Protein AF-A0A183CQN0-F1 (afdb_monomer)

Solvent-accessible surface area (backbone atoms only — not comparable to full-atom values): 6558 Å² total; per-residue (Å²): 120,73,79,61,63,79,46,64,86,41,67,69,50,58,53,54,53,52,45,55,54,50,50,54,53,37,48,47,49,60,47,55,52,46,48,51,37,59,75,70,64,64,45,70,90,77,45,48,70,60,56,52,54,52,52,44,51,45,53,26,44,48,56,27,42,58,47,52,52,52,51,52,53,48,51,52,55,37,43,72,75,36,60,67,57,34,45,72,71,46,58,72,74,53,45,59,56,62,54,44,52,37,52,48,53,22,50,51,52,44,50,59,58,52,64,74,74,110

pLDDT: mean 74.19, std 11.5, range [45.62, 90.12]

Foldseek 3Di:
DVVLVVCVQDLLSVLVVVLVVLVVVLCCLVPVVVVVCVVVVPDCVNCVPVVLLSVLSNVLSVQLNVQSVVVSVVLVVQCVVDVVVNCVCRPDPVSVVSSVVSNVVSVVSSVVSVVVVD

Radius of gyration: 17.97 Å; Cα contacts (8 Å, |Δi|>4): 65; chains: 1; bounding box: 43×32×46 Å

Mean predicted aligned error: 9.38 Å

Nearest PDB structures (foldseek):
  7xk8-assembly1_R  TM=8.307E-01  e=6.151E-01  Homo sapiens
  7w55-assembly1_R  TM=7.853E-01  e=5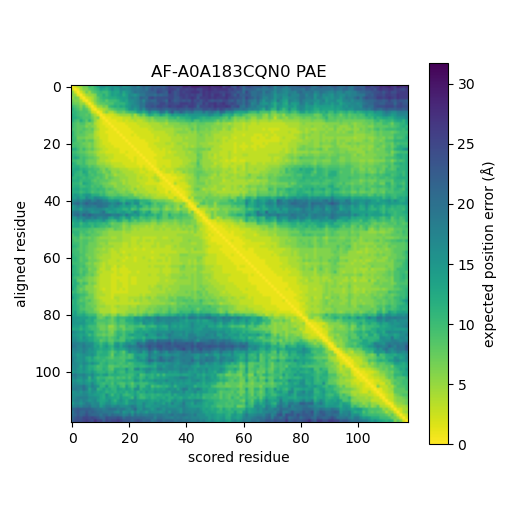.834E-01  Homo sapiens
  8uwl-assembly1_A  TM=7.949E-01  e=3.530E+00  Homo sapiens

Secondary structure (DSSP, 8-state):
-TGGGGGTTSHHHHHHHHHHHHHHHHHIIIIIIHHHHHHHT--TTT-HHHHHHHHHHHHHHHHHHHHHHHHHHHHHHHHHH-HHHHHHHHSSTHHHHHHHHHHHHHHHHHHHHHHT--

InterPro domains:
  IPR019425 7TM GPCR, serpentine receptor class t (Srt) [PF10321] (3-118)
  IPR019425 7TM GPCR, serpentine receptor class t (Srt) [PTHR23021] (1-113)

Structure (mmCIF, N/CA/C/O backbone):
data_AF-A0A183CQN0-F1
#
_entry.id   AF-A0A183CQN0-F1
#
loop_
_atom_site.group_PDB
_atom_site.id
_atom_site.type_symbol
_atom_site.label_atom_id
_atom_site.label_alt_id
_atom_site.label_comp_id
_atom_site.label_asym_id
_atom_site.label_entity_id
_atom_site.label_seq_id
_atom_site.pdbx_PDB_ins_code
_atom_site.Cartn_x
_atom_site.Cartn_y
_atom_site.Cartn_z
_atom_site.occupancy
_atom_site.B_iso_or_equiv
_atom_site.auth_seq_id
_atom_site.auth_comp_id
_atom_site.auth_asym_id
_atom_site.auth_atom_id
_atom_site.pdbx_PDB_model_num
ATOM 1 N N . MET A 1 1 ? -11.834 -17.025 1.664 1.00 49.53 1 MET A N 1
AT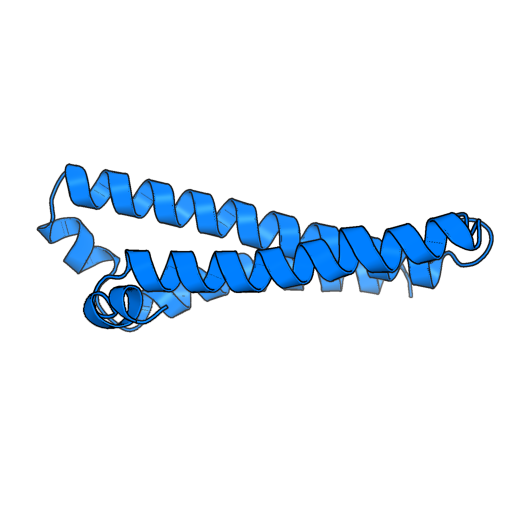OM 2 C CA . MET A 1 1 ? -12.355 -15.647 1.467 1.00 49.53 1 MET A CA 1
ATOM 3 C C . MET A 1 1 ? -13.783 -15.416 1.996 1.00 49.53 1 MET A C 1
ATOM 5 O O . MET A 1 1 ? -14.105 -14.274 2.284 1.00 49.53 1 MET A O 1
ATOM 9 N N . VAL A 1 2 ? -14.644 -16.437 2.177 1.00 53.38 2 VAL A N 1
ATOM 10 C CA . VAL A 1 2 ? -16.038 -16.246 2.665 1.00 53.38 2 VAL A CA 1
ATOM 11 C C . VAL A 1 2 ? -16.136 -15.956 4.177 1.00 53.38 2 VAL A C 1
ATOM 13 O O . VAL A 1 2 ? -16.931 -15.110 4.571 1.00 53.38 2 VAL A O 1
ATOM 16 N N . ALA A 1 3 ? -15.282 -16.555 5.020 1.00 53.38 3 ALA A N 1
ATOM 17 C CA .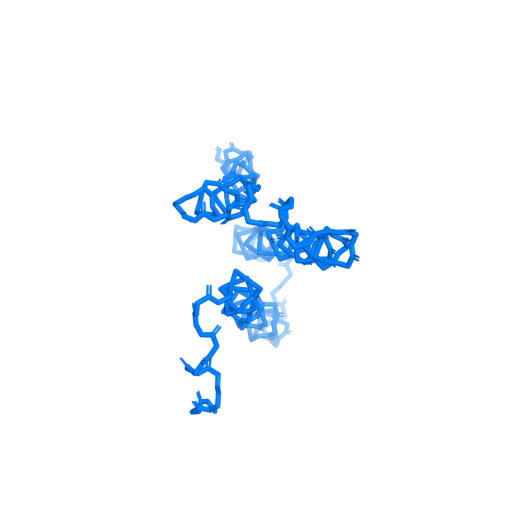 ALA A 1 3 ? -15.265 -16.300 6.475 1.00 53.38 3 ALA A CA 1
ATOM 18 C C . ALA A 1 3 ? -14.908 -14.845 6.836 1.00 53.38 3 ALA A C 1
ATOM 20 O O . ALA A 1 3 ? -15.405 -14.275 7.800 1.00 53.38 3 ALA A O 1
ATOM 21 N N . MET A 1 4 ? -14.097 -14.221 5.989 1.00 53.72 4 MET A N 1
ATOM 22 C CA . MET A 1 4 ? -13.620 -12.857 6.145 1.00 53.72 4 MET A CA 1
ATOM 23 C C . MET A 1 4 ? -14.725 -11.797 5.991 1.00 53.72 4 MET A C 1
ATOM 25 O O . MET A 1 4 ? -14.693 -10.754 6.638 1.00 53.72 4 MET A O 1
ATOM 29 N N . ARG A 1 5 ? -15.765 -12.091 5.198 1.00 51.56 5 ARG A N 1
ATOM 30 C CA . ARG A 1 5 ? -16.880 -11.165 4.948 1.00 51.56 5 ARG A CA 1
ATOM 31 C C . ARG A 1 5 ? -17.773 -10.964 6.181 1.00 51.56 5 ARG A C 1
ATOM 33 O O . ARG A 1 5 ? -18.430 -9.935 6.286 1.00 51.56 5 ARG A O 1
ATOM 40 N N . LYS A 1 6 ? -17.783 -11.923 7.116 1.00 49.91 6 LYS A N 1
ATOM 41 C CA . LYS A 1 6 ? -18.643 -11.903 8.311 1.00 49.91 6 LYS A CA 1
ATOM 42 C C . LYS A 1 6 ? -18.111 -11.013 9.446 1.00 49.91 6 LYS A C 1
ATOM 44 O O . LYS A 1 6 ? -18.859 -10.716 10.366 1.00 49.91 6 LYS A O 1
ATOM 49 N N . HIS A 1 7 ? -16.864 -10.543 9.346 1.00 52.38 7 HIS A N 1
ATOM 50 C CA . HIS A 1 7 ? -16.223 -9.626 10.301 1.00 52.38 7 HIS A CA 1
ATOM 51 C C . HIS A 1 7 ? -15.840 -8.273 9.671 1.00 52.38 7 HIS A C 1
ATOM 53 O O . HIS A 1 7 ? -14.989 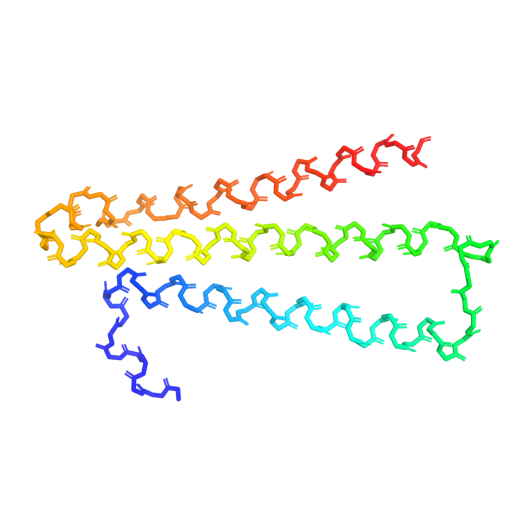-7.561 10.197 1.00 52.38 7 HIS A O 1
ATOM 59 N N . MET A 1 8 ? -16.468 -7.908 8.545 1.00 52.91 8 MET A N 1
ATOM 60 C CA . MET A 1 8 ? -16.217 -6.653 7.813 1.00 52.91 8 MET A CA 1
ATOM 61 C C . MET A 1 8 ? -16.582 -5.380 8.596 1.00 52.91 8 MET A C 1
ATOM 63 O O . MET A 1 8 ? -16.158 -4.288 8.207 1.00 52.91 8 MET A O 1
ATOM 67 N N . ASP A 1 9 ? -17.328 -5.511 9.695 1.00 54.22 9 ASP A N 1
ATOM 68 C CA . ASP A 1 9 ? -17.596 -4.407 10.619 1.00 54.22 9 ASP A CA 1
ATOM 69 C C . ASP A 1 9 ? -16.360 -4.028 11.450 1.00 54.22 9 ASP A C 1
ATOM 71 O O . ASP A 1 9 ? -16.195 -2.863 11.811 1.00 54.22 9 ASP A O 1
ATOM 75 N N . ASN A 1 10 ? -15.418 -4.955 11.657 1.00 63.66 10 ASN A N 1
ATOM 76 C CA . ASN A 1 10 ? -14.237 -4.701 12.474 1.00 63.66 10 ASN A CA 1
ATOM 77 C C . ASN A 1 10 ? -13.170 -3.922 11.690 1.00 63.66 10 ASN A C 1
ATOM 79 O O . ASN A 1 10 ? -12.667 -4.368 10.655 1.00 63.66 10 ASN A O 1
ATOM 83 N N . THR A 1 11 ? -12.744 -2.788 12.247 1.00 67.81 11 THR A N 1
ATOM 84 C CA . THR A 1 11 ? -11.620 -1.950 11.789 1.00 67.81 11 THR A CA 1
ATOM 85 C C . THR A 1 11 ? -10.382 -2.748 11.380 1.00 67.81 11 THR A C 1
ATOM 87 O O . THR A 1 11 ? -9.780 -2.488 10.340 1.00 67.81 11 THR A O 1
ATOM 90 N N . CYS A 1 12 ? -10.036 -3.755 12.181 1.00 72.62 12 CYS A N 1
ATOM 91 C CA . CYS A 1 12 ? -8.881 -4.629 11.994 1.00 72.62 12 CYS A CA 1
ATOM 92 C C . CYS A 1 12 ? -8.886 -5.317 10.616 1.00 72.62 12 CYS A C 1
ATOM 94 O O . CYS A 1 12 ? -7.856 -5.420 9.951 1.00 72.62 12 CYS A O 1
ATOM 96 N N . TYR A 1 13 ? -10.068 -5.712 10.142 1.00 76.56 13 TYR A N 1
ATOM 97 C CA . TYR A 1 13 ? -10.211 -6.435 8.888 1.00 76.56 13 TYR A CA 1
ATOM 98 C C . TYR A 1 13 ? -9.972 -5.533 7.659 1.00 76.56 13 TYR A C 1
ATOM 100 O O . TYR A 1 13 ? -9.406 -5.970 6.656 1.00 76.56 13 TYR A O 1
ATOM 108 N N . LYS A 1 14 ? -10.325 -4.243 7.756 1.00 76.62 14 LYS A N 1
ATOM 109 C CA . LYS A 1 14 ? -10.067 -3.247 6.699 1.00 76.62 14 LYS A CA 1
ATOM 110 C C . LYS A 1 14 ? -8.567 -2.995 6.513 1.00 76.62 14 LYS A C 1
ATOM 112 O O . LYS A 1 14 ? -8.107 -2.952 5.376 1.00 76.62 14 LYS A O 1
ATOM 117 N N . PHE A 1 15 ? -7.814 -2.896 7.611 1.00 81.88 15 PHE A N 1
ATOM 118 C CA . PHE A 1 15 ? -6.352 -2.764 7.570 1.00 81.88 15 PHE A CA 1
ATOM 119 C C . PHE A 1 15 ? -5.682 -4.005 6.978 1.00 81.88 15 PHE A C 1
ATOM 121 O O . PHE A 1 15 ? -4.867 -3.871 6.073 1.00 81.88 15 PHE A O 1
ATOM 128 N N . MET A 1 16 ? -6.069 -5.209 7.415 1.00 84.75 16 MET A N 1
ATOM 129 C CA . MET A 1 16 ? -5.510 -6.454 6.868 1.00 84.75 16 MET A CA 1
ATOM 130 C C . MET A 1 16 ? -5.742 -6.594 5.361 1.00 84.75 16 MET A C 1
ATOM 132 O O . MET A 1 16 ? -4.855 -7.048 4.645 1.00 84.75 16 MET A O 1
ATOM 136 N N . PHE A 1 17 ? -6.917 -6.194 4.864 1.00 84.62 17 PHE A N 1
ATOM 137 C CA . PHE A 1 17 ? -7.192 -6.226 3.428 1.00 84.62 17 PHE A CA 1
ATOM 138 C C . PHE A 1 17 ? -6.339 -5.216 2.651 1.00 84.62 17 PHE A C 1
ATOM 140 O O . PHE A 1 17 ? -5.855 -5.538 1.571 1.00 84.62 17 PHE A O 1
ATOM 147 N N . TYR A 1 18 ? -6.145 -4.013 3.196 1.00 83.81 18 TYR A N 1
ATOM 148 C CA . TYR A 1 18 ? -5.304 -2.994 2.572 1.00 83.81 18 TYR A CA 1
ATOM 149 C C . TYR A 1 18 ? -3.842 -3.440 2.455 1.00 83.81 18 TYR A C 1
ATOM 151 O O . TYR A 1 18 ? -3.302 -3.413 1.352 1.00 83.81 18 TYR A O 1
ATOM 159 N N . ILE A 1 19 ? -3.267 -3.921 3.562 1.00 86.81 19 ILE A N 1
ATOM 160 C CA . ILE A 1 19 ? -1.897 -4.455 3.628 1.00 86.81 19 ILE A CA 1
ATOM 161 C C . ILE A 1 19 ? -1.748 -5.594 2.612 1.00 86.81 19 ILE A C 1
ATOM 163 O O . ILE A 1 19 ? -0.922 -5.546 1.714 1.00 86.81 19 ILE A O 1
ATOM 167 N N . ALA A 1 20 ? -2.663 -6.570 2.620 1.00 89.06 20 ALA A N 1
ATOM 168 C CA . ALA A 1 20 ? -2.604 -7.684 1.672 1.00 89.06 20 ALA A CA 1
ATOM 169 C C . ALA A 1 20 ? -2.619 -7.250 0.191 1.00 89.06 20 ALA A C 1
ATOM 171 O O . ALA A 1 20 ? -1.974 -7.882 -0.644 1.00 89.06 20 ALA A O 1
ATOM 172 N N . VAL A 1 21 ? -3.359 -6.194 -0.164 1.00 87.62 21 VAL A N 1
ATOM 173 C CA . VAL A 1 21 ? -3.371 -5.675 -1.542 1.00 87.62 21 VAL A CA 1
ATOM 174 C C . VAL A 1 21 ? -2.050 -4.988 -1.885 1.00 87.62 21 VAL A C 1
ATOM 176 O O . VAL A 1 21 ? -1.529 -5.183 -2.986 1.00 87.62 21 VAL A O 1
ATOM 179 N N . ALA A 1 22 ? -1.504 -4.191 -0.973 1.00 86.00 22 ALA A N 1
ATOM 180 C CA . ALA A 1 22 ? -0.258 -3.477 -1.203 1.00 86.00 22 ALA A CA 1
ATOM 181 C C . ALA A 1 22 ? 0.972 -4.405 -1.175 1.00 86.00 22 ALA A C 1
ATOM 183 O O . ALA A 1 22 ? 1.851 -4.227 -2.019 1.00 86.00 22 ALA A O 1
ATOM 184 N N . ASP A 1 23 ? 0.984 -5.457 -0.356 1.00 89.38 23 ASP A N 1
ATOM 185 C CA . ASP A 1 23 ? 2.005 -6.513 -0.380 1.00 89.38 23 ASP A CA 1
ATOM 186 C C . ASP A 1 23 ? 2.015 -7.278 -1.718 1.00 89.38 23 ASP A C 1
ATOM 188 O O . ASP A 1 23 ? 3.063 -7.475 -2.333 1.00 89.38 23 ASP A O 1
ATOM 192 N N . MET A 1 24 ? 0.839 -7.606 -2.270 1.00 90.12 24 MET A N 1
ATOM 193 C CA . MET A 1 24 ? 0.743 -8.229 -3.602 1.00 90.12 24 MET A CA 1
ATOM 194 C C . MET A 1 24 ? 1.313 -7.328 -4.707 1.00 90.12 24 MET A C 1
ATOM 196 O O . MET A 1 24 ? 1.998 -7.810 -5.614 1.00 90.12 24 MET A O 1
ATOM 200 N N . LEU A 1 25 ? 1.070 -6.014 -4.631 1.00 86.69 25 LEU A N 1
ATOM 201 C CA . LEU A 1 25 ? 1.667 -5.040 -5.551 1.00 86.69 25 LEU A CA 1
ATOM 202 C C . LEU A 1 25 ? 3.184 -4.926 -5.340 1.00 86.69 25 LEU A C 1
ATOM 204 O O . LEU A 1 25 ? 3.936 -4.858 -6.315 1.00 86.69 25 LEU A O 1
ATOM 208 N N . ALA A 1 26 ? 3.646 -4.939 -4.089 1.00 86.56 26 ALA A N 1
ATOM 209 C CA . ALA A 1 26 ? 5.061 -4.859 -3.748 1.00 86.56 26 ALA A CA 1
ATOM 210 C C . ALA A 1 26 ? 5.827 -6.087 -4.248 1.00 86.56 26 ALA A C 1
ATOM 212 O O . ALA A 1 26 ? 6.887 -5.929 -4.854 1.00 86.56 26 ALA A O 1
ATOM 213 N N . LEU A 1 27 ? 5.284 -7.295 -4.081 1.00 89.62 27 LEU A N 1
ATOM 214 C CA . LEU A 1 27 ? 5.864 -8.540 -4.593 1.00 89.62 27 LEU A CA 1
ATOM 215 C C . LEU A 1 27 ? 5.881 -8.590 -6.119 1.00 89.62 27 LEU A C 1
ATOM 217 O O . LEU A 1 27 ? 6.845 -9.076 -6.711 1.00 89.62 27 LEU A O 1
ATOM 221 N N . PHE A 1 28 ? 4.854 -8.050 -6.774 1.00 88.25 28 PHE A N 1
ATOM 222 C CA . PHE A 1 28 ? 4.839 -7.976 -8.230 1.00 88.25 28 PHE A CA 1
ATOM 223 C C . PHE A 1 28 ? 5.988 -7.102 -8.754 1.00 88.25 28 PHE A C 1
ATOM 225 O O . PHE A 1 28 ? 6.730 -7.508 -9.649 1.00 88.25 28 PHE 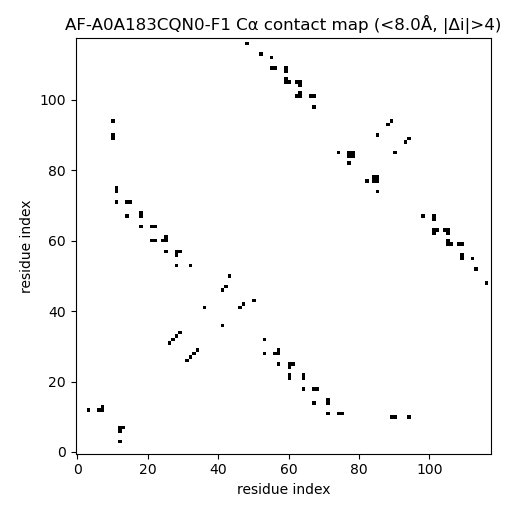A O 1
ATOM 232 N N . VAL A 1 29 ? 6.192 -5.927 -8.157 1.00 84.94 29 VAL A N 1
ATOM 233 C CA . VAL A 1 29 ? 7.247 -4.999 -8.586 1.00 84.94 29 VAL A CA 1
ATOM 234 C C . VAL A 1 29 ? 8.635 -5.479 -8.143 1.00 84.94 29 VAL A C 1
ATOM 236 O O . VAL A 1 29 ? 9.559 -5.528 -8.950 1.00 84.94 29 VAL A O 1
ATOM 239 N N . SER A 1 30 ? 8.800 -5.875 -6.883 1.00 85.06 30 SER A N 1
ATOM 240 C CA . SER A 1 30 ? 10.098 -6.304 -6.346 1.00 85.06 30 SER A CA 1
ATOM 241 C C . SER A 1 30 ? 10.535 -7.676 -6.859 1.00 85.06 30 SER A C 1
ATOM 243 O O . SER A 1 30 ? 11.726 -7.873 -7.074 1.00 85.06 30 SER A O 1
ATOM 245 N N . GLY A 1 31 ? 9.607 -8.602 -7.101 1.00 83.94 31 GLY A N 1
ATOM 246 C CA . GLY A 1 31 ? 9.900 -9.949 -7.583 1.00 83.94 31 GLY A CA 1
ATOM 247 C C . GLY A 1 31 ? 9.956 -10.033 -9.106 1.00 83.94 31 GLY A C 1
ATOM 248 O O . GLY A 1 31 ? 11.003 -10.345 -9.672 1.00 83.94 31 GLY A O 1
ATOM 249 N N . VAL A 1 32 ? 8.840 -9.748 -9.785 1.00 86.31 32 VAL A N 1
ATOM 250 C CA . VAL A 1 32 ? 8.716 -9.984 -11.237 1.00 86.31 32 VAL A CA 1
ATOM 251 C C . VAL A 1 32 ? 9.545 -8.979 -12.028 1.00 86.31 32 VAL A C 1
ATOM 253 O O . VAL A 1 32 ? 10.305 -9.370 -12.913 1.00 86.31 32 VAL A O 1
ATOM 256 N N . LEU A 1 33 ? 9.437 -7.688 -11.702 1.00 81.75 33 LEU A N 1
ATOM 257 C CA . LEU A 1 33 ? 10.120 -6.646 -12.467 1.00 81.75 33 LEU A CA 1
ATOM 258 C C . LEU A 1 33 ? 11.628 -6.646 -12.190 1.00 81.75 33 LEU A C 1
ATOM 260 O O . LEU A 1 33 ? 12.412 -6.675 -13.136 1.00 81.75 33 LEU A O 1
ATOM 264 N N . THR A 1 34 ? 12.052 -6.711 -10.925 1.00 82.62 34 THR A N 1
ATOM 265 C CA . THR A 1 34 ? 13.484 -6.847 -10.590 1.00 82.62 34 THR A CA 1
ATOM 266 C C . THR A 1 34 ? 14.075 -8.142 -11.142 1.00 82.62 34 THR A C 1
ATOM 268 O O . THR A 1 34 ? 15.183 -8.122 -11.674 1.00 82.62 34 THR A O 1
ATOM 271 N N . GLY A 1 35 ? 13.340 -9.258 -11.072 1.00 84.31 35 GLY A N 1
ATOM 272 C CA . GLY A 1 35 ? 13.772 -10.537 -11.639 1.00 84.31 35 GLY A CA 1
ATOM 273 C C . GLY A 1 35 ? 13.958 -10.466 -13.155 1.00 84.31 35 GLY A C 1
ATOM 274 O O . GLY A 1 35 ? 14.966 -10.938 -13.677 1.00 84.31 35 GLY A O 1
ATOM 275 N N . TYR A 1 36 ? 13.043 -9.800 -13.863 1.00 84.12 36 TYR A N 1
ATOM 276 C CA . TYR A 1 36 ? 13.188 -9.548 -15.296 1.00 84.12 36 TYR A CA 1
ATOM 277 C C . TYR A 1 36 ? 14.412 -8.674 -15.611 1.00 84.12 36 TYR A C 1
ATOM 279 O O . TYR A 1 36 ? 15.200 -9.014 -16.495 1.00 84.12 36 TYR A O 1
ATOM 287 N N . LEU A 1 37 ? 14.621 -7.583 -14.863 1.00 81.19 37 LEU A N 1
ATOM 288 C CA . LEU A 1 37 ? 15.808 -6.736 -15.027 1.00 81.19 37 LEU A CA 1
ATOM 289 C C . LEU A 1 37 ? 17.111 -7.512 -14.769 1.00 81.19 37 LEU A C 1
ATOM 291 O O . LEU A 1 37 ? 18.093 -7.301 -15.484 1.00 81.19 37 LEU A O 1
ATOM 295 N N . ALA A 1 38 ? 17.109 -8.428 -13.796 1.00 82.25 38 ALA A N 1
ATOM 296 C CA . ALA A 1 38 ? 18.249 -9.285 -13.489 1.00 82.25 38 ALA A CA 1
ATOM 297 C C . ALA A 1 38 ? 18.565 -10.265 -14.633 1.00 82.25 38 ALA A C 1
ATOM 299 O O . ALA A 1 38 ? 19.736 -10.436 -14.966 1.00 82.25 38 ALA A O 1
ATOM 300 N N . LEU A 1 39 ? 17.549 -10.849 -15.282 1.00 83.69 39 LEU A N 1
ATOM 301 C CA . LEU A 1 39 ? 17.736 -11.735 -16.443 1.00 83.69 39 LEU A CA 1
ATOM 302 C C . LEU A 1 39 ? 18.301 -11.001 -17.666 1.00 83.69 39 LEU A C 1
ATOM 304 O O . LEU A 1 39 ? 19.112 -11.560 -18.399 1.00 83.69 39 LEU A O 1
ATOM 308 N N . VAL A 1 40 ? 17.901 -9.745 -17.875 1.00 81.62 40 VAL A N 1
ATOM 309 C CA . VAL A 1 40 ? 18.429 -8.890 -18.953 1.00 81.62 40 VAL A CA 1
ATOM 310 C C . VAL A 1 40 ? 19.843 -8.371 -18.634 1.00 81.62 40 VAL A C 1
ATOM 312 O O . VAL A 1 40 ? 20.526 -7.856 -19.517 1.00 81.62 40 VAL A O 1
ATOM 315 N N . GLY A 1 41 ? 20.310 -8.499 -17.387 1.00 77.62 41 GLY A N 1
ATOM 316 C CA . GLY A 1 41 ? 21.583 -7.923 -16.945 1.00 77.62 41 GLY A CA 1
ATOM 317 C C . GLY A 1 41 ? 21.568 -6.390 -16.939 1.00 77.62 41 GLY A C 1
ATOM 318 O O . GLY A 1 41 ? 22.615 -5.752 -17.064 1.00 77.62 41 GLY A O 1
ATOM 319 N N . ALA A 1 42 ? 20.383 -5.781 -16.829 1.00 70.88 42 ALA A N 1
ATOM 320 C CA . ALA A 1 42 ? 20.227 -4.334 -16.827 1.00 70.88 42 ALA A CA 1
ATOM 321 C C . ALA A 1 42 ? 20.773 -3.753 -15.514 1.00 70.88 42 ALA A C 1
ATOM 323 O O . ALA A 1 42 ? 20.129 -3.806 -14.468 1.00 70.88 42 ALA A O 1
ATOM 324 N N . VAL A 1 43 ? 21.976 -3.187 -15.578 1.00 71.06 43 VAL A N 1
ATOM 325 C CA . VAL A 1 43 ? 22.604 -2.451 -14.474 1.00 71.06 43 VAL A CA 1
ATOM 326 C C . VAL A 1 43 ? 22.232 -0.969 -14.523 1.00 71.06 43 VAL A C 1
ATOM 328 O O . VAL A 1 43 ? 21.786 -0.459 -15.554 1.00 71.06 43 VAL A O 1
ATOM 331 N N . TYR A 1 44 ? 22.461 -0.251 -13.417 1.00 65.88 44 TYR A N 1
ATOM 332 C CA . TYR A 1 44 ? 22.226 1.199 -13.310 1.00 65.88 44 TYR A CA 1
ATOM 333 C C . TYR A 1 44 ? 22.814 2.004 -14.485 1.00 65.88 44 TYR A C 1
ATOM 335 O O . TYR A 1 44 ? 22.251 3.028 -14.861 1.00 65.88 44 TYR A O 1
ATOM 343 N N . CYS A 1 45 ? 23.896 1.520 -15.102 1.00 64.88 45 CYS A N 1
ATOM 344 C CA . CYS A 1 45 ? 24.566 2.165 -16.230 1.00 64.88 45 CYS A CA 1
ATOM 345 C C . CYS A 1 45 ? 23.815 2.053 -17.572 1.00 64.88 45 CYS A C 1
ATOM 347 O O . CYS A 1 45 ? 24.050 2.876 -18.452 1.00 64.88 45 CYS A O 1
ATOM 349 N N . THR A 1 46 ? 22.924 1.070 -17.751 1.00 70.62 46 THR A N 1
ATOM 350 C CA . THR A 1 46 ? 22.265 0.794 -19.045 1.00 70.62 46 THR A CA 1
ATOM 351 C C . THR A 1 46 ? 20.895 1.468 -19.153 1.00 70.62 46 THR A C 1
ATOM 353 O O . THR A 1 46 ? 20.523 1.955 -20.217 1.00 70.62 46 THR A O 1
ATOM 356 N N . ALA A 1 47 ? 20.139 1.524 -18.051 1.00 68.69 47 ALA A N 1
ATOM 357 C CA . ALA A 1 47 ? 18.804 2.130 -18.009 1.00 68.69 47 ALA A CA 1
ATOM 358 C C . ALA A 1 47 ? 18.527 2.810 -16.650 1.00 68.69 47 ALA A C 1
ATOM 360 O O . ALA A 1 47 ? 17.665 2.355 -15.888 1.00 68.69 47 ALA A O 1
ATOM 361 N N . PRO A 1 48 ? 19.222 3.921 -16.332 1.00 75.56 48 PRO A N 1
ATOM 362 C CA . PRO A 1 48 ? 19.158 4.554 -15.014 1.00 75.56 48 PRO A CA 1
ATOM 363 C C . PRO A 1 48 ? 17.746 5.024 -14.645 1.00 75.56 48 PRO A C 1
ATOM 365 O O . PRO A 1 48 ? 17.315 4.833 -13.513 1.00 75.56 48 PRO A O 1
ATOM 368 N N . LYS A 1 49 ? 16.980 5.570 -15.602 1.00 76.75 49 LYS A N 1
ATOM 369 C CA . LYS A 1 49 ? 15.618 6.072 -15.342 1.00 76.75 49 LYS A CA 1
ATOM 370 C C . LYS A 1 49 ? 14.646 4.964 -14.928 1.00 76.75 49 LYS A C 1
ATOM 372 O O . LYS A 1 49 ? 13.817 5.178 -14.052 1.00 76.75 49 LYS A O 1
ATOM 377 N N . LEU A 1 50 ? 14.749 3.788 -15.552 1.00 76.50 50 LEU A N 1
ATOM 378 C CA . LEU A 1 50 ? 13.827 2.675 -15.316 1.00 76.50 50 LEU A CA 1
ATOM 379 C C . LEU A 1 50 ? 14.102 2.042 -13.949 1.00 76.50 50 LEU A C 1
ATOM 381 O O . LEU A 1 50 ? 13.185 1.883 -13.150 1.00 76.50 50 LEU A O 1
ATOM 385 N N . ILE A 1 51 ? 15.374 1.783 -13.634 1.00 80.81 51 ILE A N 1
ATOM 386 C CA . ILE A 1 51 ? 15.778 1.216 -12.339 1.00 80.81 51 ILE A CA 1
ATOM 387 C C . ILE A 1 51 ? 15.403 2.156 -11.190 1.00 80.81 51 ILE A C 1
ATOM 389 O O . ILE A 1 51 ? 14.877 1.707 -10.172 1.00 80.81 51 ILE A O 1
ATOM 393 N N . TYR A 1 52 ? 15.606 3.464 -11.360 1.00 78.44 52 TYR A N 1
ATOM 394 C CA . TYR A 1 52 ? 15.270 4.434 -10.322 1.00 78.44 52 TYR A CA 1
ATOM 395 C C . TYR A 1 52 ? 13.757 4.587 -10.116 1.00 78.44 52 TYR A C 1
ATOM 397 O O . TYR A 1 52 ? 13.312 4.734 -8.980 1.00 78.44 52 TYR A O 1
ATOM 405 N N . PHE A 1 53 ? 12.963 4.507 -11.190 1.00 80.62 53 PHE A N 1
ATOM 406 C CA . PHE A 1 53 ? 11.499 4.529 -11.119 1.00 80.62 53 PHE A CA 1
ATOM 407 C C . PHE A 1 53 ? 10.934 3.292 -10.407 1.00 80.62 53 PHE A C 1
ATOM 409 O O . PHE A 1 53 ? 10.047 3.398 -9.564 1.00 80.62 53 PHE A O 1
ATOM 416 N N . VAL A 1 54 ? 11.471 2.111 -10.712 1.00 82.31 54 VAL A N 1
ATOM 417 C CA . VAL A 1 54 ? 11.053 0.860 -10.066 1.00 82.31 54 VAL A CA 1
ATOM 418 C C . VAL A 1 54 ? 11.484 0.837 -8.601 1.00 82.31 54 VAL A C 1
ATOM 420 O O . VAL A 1 54 ? 10.682 0.516 -7.726 1.00 82.31 54 VAL A O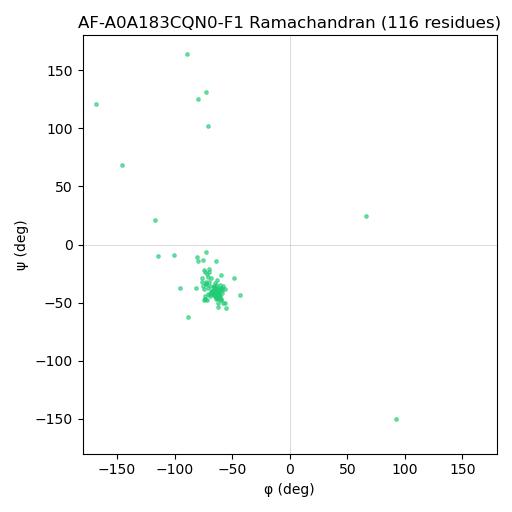 1
ATOM 423 N N . GLY A 1 55 ? 12.723 1.242 -8.314 1.00 79.25 55 GLY A N 1
ATOM 424 C CA . GLY A 1 55 ? 13.241 1.320 -6.951 1.00 79.25 55 GLY A CA 1
ATOM 425 C C . GLY A 1 55 ? 12.477 2.317 -6.079 1.00 79.25 55 GLY A C 1
ATOM 426 O O . GLY A 1 55 ? 12.177 2.010 -4.925 1.00 79.25 55 GLY A O 1
ATOM 427 N N . SER A 1 56 ? 12.103 3.485 -6.617 1.00 81.06 56 SER A N 1
ATOM 428 C CA . SER A 1 56 ? 11.283 4.446 -5.872 1.00 81.06 56 SER A CA 1
ATOM 429 C C . SER A 1 56 ? 9.900 3.879 -5.558 1.00 81.06 56 SER A C 1
ATOM 431 O O . SER A 1 56 ? 9.442 4.018 -4.426 1.00 81.06 56 SER A O 1
ATOM 433 N N . TRP A 1 57 ? 9.270 3.177 -6.504 1.00 81.31 57 TRP A N 1
ATOM 434 C CA . TRP A 1 57 ? 7.973 2.533 -6.296 1.00 81.31 57 TRP A CA 1
ATOM 435 C C . TRP A 1 57 ? 8.013 1.477 -5.185 1.00 81.31 57 TRP A C 1
ATOM 437 O O . TRP A 1 57 ? 7.154 1.478 -4.303 1.00 81.31 57 TRP A O 1
ATOM 447 N N . VAL A 1 58 ? 9.042 0.621 -5.181 1.00 84.38 58 VAL A N 1
ATOM 448 C CA . VAL A 1 58 ? 9.235 -0.400 -4.136 1.00 84.38 58 VAL A CA 1
ATOM 449 C C . VAL A 1 58 ? 9.378 0.244 -2.758 1.00 84.38 58 VAL A C 1
ATOM 451 O O . VAL A 1 58 ? 8.704 -0.174 -1.821 1.00 84.38 58 VAL A O 1
ATOM 454 N N . VAL A 1 59 ? 10.199 1.292 -2.629 1.00 82.50 59 VAL A N 1
ATOM 455 C CA . VAL A 1 59 ? 10.385 1.998 -1.348 1.00 82.50 59 VAL A CA 1
ATOM 456 C C . VAL A 1 59 ? 9.085 2.658 -0.877 1.00 82.50 59 VAL A C 1
ATOM 458 O O . VAL A 1 59 ? 8.768 2.607 0.309 1.00 82.50 59 VAL A O 1
ATOM 461 N N . CYS A 1 60 ? 8.302 3.241 -1.789 1.00 82.50 60 CYS A N 1
ATOM 462 C CA . CYS A 1 60 ? 7.022 3.863 -1.441 1.00 82.50 60 CYS A CA 1
ATOM 463 C C . CYS A 1 60 ? 6.011 2.838 -0.915 1.00 82.50 60 CYS A C 1
ATOM 465 O O . CYS A 1 60 ? 5.367 3.088 0.107 1.00 82.50 60 CYS A O 1
ATOM 467 N N . LEU A 1 61 ? 5.894 1.686 -1.584 1.00 82.38 61 LEU A N 1
ATOM 468 C CA . LEU A 1 61 ? 5.031 0.598 -1.128 1.00 82.38 61 LEU A CA 1
ATOM 469 C C . LEU A 1 61 ? 5.501 0.051 0.224 1.00 82.38 61 LEU A C 1
ATOM 471 O O . LEU A 1 61 ? 4.686 -0.065 1.131 1.00 82.38 61 LEU A O 1
ATOM 475 N N . TRP A 1 62 ? 6.807 -0.162 0.408 1.00 83.44 62 TRP A N 1
ATOM 476 C CA . TRP A 1 62 ? 7.367 -0.660 1.669 1.00 83.44 62 TRP A CA 1
ATOM 477 C C . TRP A 1 62 ? 7.024 0.248 2.855 1.00 83.44 62 TRP A C 1
ATOM 479 O O . TRP A 1 62 ? 6.519 -0.215 3.874 1.00 83.44 62 TRP A O 1
ATOM 489 N N . ILE A 1 63 ? 7.265 1.557 2.734 1.00 82.31 63 ILE A N 1
ATOM 490 C CA . ILE A 1 63 ? 7.009 2.503 3.834 1.00 82.31 63 ILE A CA 1
ATOM 491 C C . ILE A 1 63 ? 5.512 2.554 4.171 1.00 82.31 63 ILE A C 1
ATOM 493 O O . ILE A 1 63 ? 5.138 2.647 5.344 1.00 82.31 63 ILE A O 1
ATOM 497 N N . THR A 1 64 ? 4.659 2.472 3.147 1.00 83.19 64 THR A N 1
ATOM 498 C CA . THR A 1 64 ? 3.200 2.458 3.312 1.00 83.19 64 THR A CA 1
ATOM 499 C C . THR A 1 64 ? 2.754 1.216 4.088 1.00 83.19 64 THR A C 1
ATOM 501 O O . THR A 1 64 ? 1.996 1.351 5.051 1.00 83.19 64 THR A O 1
ATOM 504 N N . GLU A 1 65 ? 3.285 0.045 3.728 1.00 85.25 65 GLU A N 1
ATOM 505 C CA . GLU A 1 65 ? 3.006 -1.237 4.383 1.00 85.25 65 GLU A CA 1
ATOM 506 C C . GLU A 1 65 ? 3.457 -1.249 5.842 1.00 85.25 65 GLU A C 1
ATOM 508 O O . GLU A 1 65 ? 2.638 -1.452 6.737 1.00 85.25 65 GLU A O 1
ATOM 513 N N . SER A 1 66 ? 4.723 -0.923 6.117 1.00 85.38 66 SER A N 1
ATOM 514 C CA . SER A 1 66 ? 5.248 -0.934 7.491 1.00 85.38 66 SER A CA 1
ATOM 515 C C . SER A 1 66 ? 4.498 0.034 8.409 1.00 85.38 66 SER A C 1
ATOM 517 O O . SER A 1 66 ? 4.275 -0.247 9.589 1.00 85.38 66 SER A O 1
ATOM 519 N N . THR A 1 67 ? 4.062 1.179 7.876 1.00 84.69 67 THR A N 1
ATOM 520 C CA . THR A 1 67 ? 3.243 2.117 8.652 1.00 84.69 67 THR A CA 1
ATOM 521 C C . THR A 1 67 ? 1.855 1.532 8.922 1.00 84.69 67 THR A C 1
ATOM 523 O O . THR A 1 67 ? 1.370 1.616 10.049 1.00 84.69 67 THR A O 1
ATOM 526 N N . ALA A 1 68 ? 1.220 0.901 7.929 1.00 85.75 68 ALA A N 1
ATOM 527 C CA . ALA A 1 68 ? -0.085 0.262 8.090 1.00 85.75 68 ALA A CA 1
ATOM 528 C C . ALA A 1 68 ? -0.054 -0.908 9.096 1.00 85.75 68 ALA A C 1
ATOM 530 O O . ALA A 1 68 ? -0.979 -1.043 9.901 1.00 85.75 68 ALA A O 1
ATOM 531 N N . GLU A 1 69 ? 1.020 -1.699 9.122 1.00 87.94 69 GLU A N 1
ATOM 532 C CA . GLU A 1 69 ? 1.238 -2.749 10.126 1.00 87.94 69 GLU A CA 1
ATOM 533 C C . GLU A 1 69 ? 1.390 -2.176 11.539 1.00 87.94 69 GLU A C 1
ATOM 535 O O . GLU A 1 69 ? 0.797 -2.694 12.491 1.00 87.94 69 GLU A O 1
ATOM 540 N N . MET A 1 70 ? 2.116 -1.062 11.688 1.00 88.25 70 MET A N 1
ATOM 541 C CA . MET A 1 70 ? 2.245 -0.382 12.979 1.00 88.25 70 MET A CA 1
ATOM 542 C C . MET A 1 70 ? 0.889 0.133 13.485 1.00 88.25 70 MET A C 1
ATOM 544 O O . MET A 1 70 ? 0.574 0.004 14.671 1.00 88.25 70 MET A O 1
ATOM 548 N N . LEU A 1 71 ? 0.046 0.655 12.588 1.00 83.94 71 LEU A N 1
ATOM 549 C CA . LEU A 1 71 ? -1.323 1.066 12.914 1.00 83.94 71 LEU A CA 1
ATOM 550 C C . LEU A 1 71 ? -2.204 -0.111 13.339 1.00 83.94 71 LEU A C 1
ATOM 552 O O . LEU A 1 71 ? -2.990 0.013 14.282 1.00 83.94 71 LEU A O 1
ATOM 556 N N . LEU A 1 72 ? -2.057 -1.261 12.682 1.00 85.50 72 LEU A N 1
ATOM 557 C CA . LEU A 1 72 ? -2.768 -2.484 13.042 1.00 85.50 72 LEU A CA 1
ATOM 558 C C . LEU A 1 72 ? -2.352 -2.992 14.431 1.00 85.50 72 LEU A C 1
ATOM 560 O O . LEU A 1 72 ? -3.218 -3.351 15.235 1.00 85.50 72 LEU A O 1
ATOM 564 N N . ALA A 1 73 ? -1.050 -2.988 14.728 1.00 87.50 73 ALA A N 1
ATOM 565 C CA . ALA A 1 73 ? -0.521 -3.355 16.040 1.00 87.50 73 ALA A CA 1
ATOM 566 C C . ALA A 1 73 ? -1.056 -2.419 17.133 1.00 87.50 73 ALA A C 1
ATOM 568 O O . ALA A 1 73 ? -1.549 -2.882 18.162 1.00 87.50 73 ALA A O 1
ATOM 569 N N . PHE A 1 74 ? -1.062 -1.109 16.871 1.00 85.38 74 PHE A N 1
ATOM 570 C CA . PHE A 1 74 ? -1.629 -0.125 17.788 1.00 85.38 74 PHE A CA 1
ATOM 571 C C . PHE A 1 74 ? -3.126 -0.358 18.029 1.00 85.38 74 PHE A C 1
ATOM 573 O O . PHE A 1 74 ? -3.572 -0.373 19.176 1.00 85.38 74 PHE A O 1
ATOM 580 N N . ASN A 1 75 ? -3.896 -0.626 16.970 1.00 80.44 75 ASN A N 1
ATOM 581 C CA . ASN A 1 75 ? -5.320 -0.940 17.080 1.00 80.44 75 ASN A CA 1
ATOM 582 C C . ASN A 1 75 ? -5.570 -2.179 17.965 1.00 80.44 75 ASN A C 1
ATOM 584 O O . ASN A 1 75 ? -6.501 -2.176 18.767 1.00 80.44 75 ASN A O 1
ATOM 588 N N . ARG A 1 76 ? -4.709 -3.206 17.895 1.00 83.38 76 ARG A N 1
ATOM 589 C CA . ARG A 1 76 ? -4.777 -4.379 18.787 1.00 83.38 76 ARG A CA 1
ATOM 590 C C . ARG A 1 76 ? -4.436 -4.049 20.238 1.00 83.38 76 ARG A C 1
ATOM 592 O O . ARG A 1 76 ? -5.115 -4.535 21.138 1.00 83.38 76 ARG A O 1
ATOM 599 N N . CYS A 1 77 ? -3.426 -3.216 20.481 1.00 85.81 77 CYS A N 1
ATOM 600 C CA . CYS A 1 77 ? -3.084 -2.772 21.835 1.00 85.81 77 CYS A CA 1
ATOM 601 C C . CYS A 1 77 ? -4.231 -1.982 22.485 1.00 85.81 77 CYS A C 1
ATOM 603 O O . CYS A 1 77 ? -4.542 -2.198 23.657 1.00 85.81 77 CYS A O 1
ATOM 605 N N . VAL A 1 78 ? -4.888 -1.101 21.723 1.00 83.12 78 VAL A N 1
ATOM 606 C CA . VAL A 1 78 ? -6.033 -0.312 22.205 1.00 83.12 78 VAL A CA 1
ATOM 607 C C . VAL A 1 78 ? -7.249 -1.204 22.463 1.00 83.12 78 VAL A C 1
ATOM 609 O O . VAL A 1 78 ? -7.878 -1.069 23.509 1.00 83.12 78 VAL A O 1
ATOM 612 N N . GLU A 1 79 ? -7.539 -2.155 21.571 1.00 81.81 79 GLU A N 1
ATOM 613 C CA . GLU A 1 79 ? -8.632 -3.126 21.733 1.00 81.81 79 GLU A CA 1
ATOM 614 C C . GLU A 1 79 ? -8.468 -3.981 23.005 1.00 81.81 79 GLU A C 1
ATOM 616 O O . GLU A 1 79 ? -9.449 -4.219 23.709 1.00 81.81 79 GLU A O 1
ATOM 621 N N . VAL A 1 80 ? -7.231 -4.378 23.341 1.00 84.50 80 VAL A N 1
ATOM 622 C CA . VAL A 1 80 ? -6.902 -5.110 24.581 1.00 84.50 80 VAL A CA 1
ATOM 623 C C . VAL A 1 80 ? -7.024 -4.229 25.826 1.00 84.50 80 VAL A C 1
ATOM 625 O O . VAL A 1 80 ? -7.446 -4.712 26.875 1.00 84.50 80 VAL A O 1
ATOM 628 N N . SER A 1 81 ? -6.652 -2.950 25.737 1.00 83.81 81 SER A N 1
ATOM 629 C CA . SER A 1 81 ? -6.717 -2.036 26.881 1.00 83.81 81 SER A CA 1
ATOM 630 C C . SER A 1 81 ? -8.155 -1.626 27.209 1.00 83.81 81 SER A C 1
ATOM 632 O O . SER A 1 81 ? -8.540 -1.619 28.379 1.00 83.81 81 SER A O 1
ATOM 634 N N . SER A 1 82 ? -8.957 -1.285 26.199 1.00 79.12 82 SER A N 1
ATOM 635 C CA . SER A 1 82 ? -10.370 -0.951 26.367 1.00 79.12 82 SER A CA 1
ATOM 636 C C . SER A 1 82 ? -11.087 -0.885 25.019 1.00 79.12 82 SER A C 1
ATOM 638 O O . SER A 1 82 ? -10.783 -0.033 24.180 1.00 79.12 82 SER A O 1
ATOM 640 N N . SER A 1 83 ? -12.123 -1.710 24.843 1.00 72.19 83 SER A N 1
ATOM 641 C CA . SER A 1 83 ? -12.956 -1.706 23.632 1.00 72.19 83 SER A CA 1
ATOM 642 C C . SER A 1 83 ? -13.643 -0.354 23.375 1.00 72.19 83 SER A C 1
ATOM 644 O O . SER A 1 83 ? -13.861 0.007 22.226 1.00 72.19 83 SER A O 1
ATOM 646 N N . TYR A 1 84 ? -13.895 0.450 24.419 1.00 74.50 84 TYR A N 1
ATOM 647 C CA . TYR A 1 84 ? -14.475 1.794 24.284 1.00 74.50 84 TYR A CA 1
ATOM 648 C C . TYR A 1 84 ? -13.532 2.776 23.573 1.00 74.50 84 TYR A C 1
ATOM 650 O O . TYR A 1 84 ? -13.957 3.543 22.711 1.00 74.50 84 TYR A O 1
ATOM 658 N N . TRP A 1 85 ? -12.236 2.746 23.899 1.00 68.62 85 TRP A N 1
ATOM 659 C CA . TRP A 1 85 ? -11.248 3.607 23.244 1.00 68.62 85 TRP A CA 1
ATOM 660 C C . TRP A 1 85 ? -10.997 3.187 21.798 1.00 68.62 85 TRP A C 1
ATOM 662 O 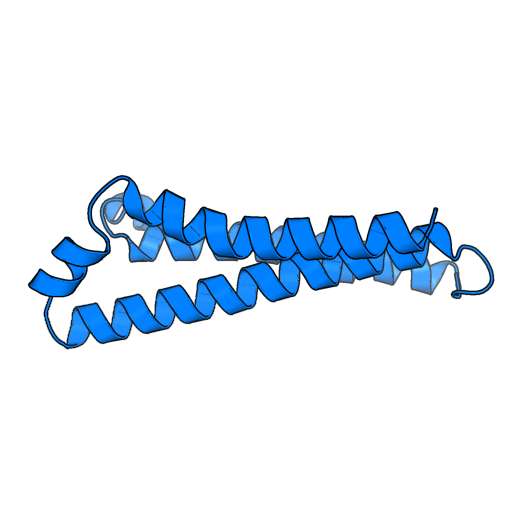O . TRP A 1 85 ? -10.779 4.053 20.951 1.00 68.62 85 TRP A O 1
ATOM 672 N N . ALA A 1 86 ? -11.084 1.887 21.500 1.00 67.81 86 ALA A N 1
ATOM 673 C CA . ALA A 1 86 ? -11.011 1.391 20.131 1.00 67.81 86 ALA A CA 1
ATOM 674 C C . ALA A 1 86 ? -12.159 1.960 19.279 1.00 67.81 86 ALA A C 1
ATOM 676 O O . ALA A 1 86 ? -11.908 2.482 18.193 1.00 67.81 86 ALA A O 1
ATOM 677 N N . ASP A 1 87 ? -13.387 1.976 19.804 1.00 69.50 87 ASP A N 1
ATOM 678 C CA . ASP A 1 87 ? -14.522 2.609 19.127 1.00 69.50 87 ASP A CA 1
ATOM 679 C C . ASP A 1 87 ? -14.353 4.135 18.998 1.00 69.50 87 ASP A C 1
ATOM 681 O O . ASP A 1 87 ? -14.534 4.703 17.924 1.00 69.50 87 ASP A O 1
ATOM 685 N N . VAL A 1 88 ? -13.918 4.849 20.035 1.00 68.69 88 VAL A N 1
ATOM 686 C CA . VAL A 1 88 ? -13.765 6.316 19.937 1.00 68.69 88 VAL A CA 1
ATOM 687 C C . VAL A 1 88 ? -12.685 6.734 18.927 1.00 68.69 88 VAL A C 1
ATOM 689 O O . VAL A 1 88 ? -12.857 7.729 18.212 1.00 68.69 88 VAL A O 1
ATOM 692 N N . LEU A 1 89 ? -11.571 5.999 18.855 1.00 66.25 89 LEU A N 1
ATOM 693 C CA . LEU A 1 89 ? -10.452 6.345 17.975 1.00 66.25 89 LEU A CA 1
ATOM 694 C C . LEU A 1 89 ? -10.679 5.887 16.527 1.00 66.25 89 LEU A C 1
ATOM 696 O O . LEU A 1 89 ? -10.301 6.599 15.593 1.00 66.25 89 LEU A O 1
ATOM 700 N N . PHE A 1 90 ? -11.297 4.718 16.336 1.00 63.84 90 PHE A N 1
ATOM 701 C CA . PHE A 1 90 ? -11.353 4.051 15.036 1.00 63.84 90 PHE A CA 1
ATOM 702 C C . PHE A 1 90 ? -12.756 3.944 14.423 1.00 63.84 90 PHE A C 1
ATOM 704 O O . PHE A 1 90 ? -12.865 3.616 13.243 1.00 63.84 90 PHE A O 1
ATOM 711 N N . HIS A 1 91 ? -13.842 4.248 15.129 1.00 58.34 91 HIS A N 1
ATOM 712 C CA . HIS A 1 91 ? -15.179 4.065 14.561 1.00 58.34 91 HIS A CA 1
ATOM 713 C C . HIS A 1 91 ? -15.502 5.127 13.481 1.00 58.34 91 HIS A C 1
ATOM 715 O O . HIS A 1 91 ? -15.311 6.336 13.650 1.00 58.34 91 HIS A O 1
ATOM 721 N N . GLY A 1 92 ? -15.991 4.671 12.320 1.00 64.06 92 GLY A N 1
ATOM 722 C CA . GLY A 1 92 ? -16.454 5.518 11.210 1.00 64.06 92 GLY A CA 1
ATOM 723 C C . GLY A 1 92 ? -15.414 5.859 10.124 1.00 64.06 92 GLY A C 1
ATOM 724 O O . GLY A 1 92 ? -14.512 5.086 9.809 1.00 64.06 92 GLY A O 1
ATOM 725 N N . LYS A 1 93 ? -15.567 7.032 9.486 1.00 56.38 93 LYS A N 1
ATOM 726 C CA . LYS A 1 93 ? -14.754 7.492 8.332 1.00 56.38 93 LYS A CA 1
ATOM 727 C C . LYS A 1 93 ? -13.312 7.912 8.688 1.00 56.38 93 LYS A C 1
ATOM 729 O O . LYS A 1 93 ? -12.529 8.190 7.784 1.00 56.38 93 LYS A O 1
ATOM 734 N N . ARG A 1 94 ? -12.936 7.956 9.975 1.00 61.88 94 ARG A N 1
ATOM 735 C CA . ARG A 1 94 ? -11.609 8.420 10.437 1.00 61.88 94 ARG A CA 1
ATOM 736 C C . ARG A 1 94 ? -10.471 7.428 10.163 1.00 61.88 94 ARG A C 1
ATOM 738 O O . ARG A 1 94 ? -9.343 7.863 9.966 1.00 61.88 94 ARG A O 1
ATOM 745 N N . ILE A 1 95 ? -10.770 6.135 10.017 1.00 65.56 95 ILE A N 1
ATOM 746 C CA . ILE A 1 95 ? -9.810 5.127 9.522 1.00 65.56 95 ILE A CA 1
ATOM 747 C C . ILE A 1 95 ? -9.287 5.471 8.132 1.00 65.56 95 ILE A C 1
ATOM 749 O O . ILE A 1 95 ? -8.094 5.350 7.882 1.00 65.56 95 ILE A O 1
ATOM 753 N N . TYR A 1 96 ? -10.161 5.939 7.235 1.00 63.12 96 TYR A N 1
ATOM 754 C CA . TYR A 1 96 ? -9.741 6.341 5.894 1.00 63.12 96 TYR A CA 1
ATOM 755 C C . TYR A 1 96 ? -8.800 7.550 5.944 1.00 63.12 96 TYR A C 1
ATOM 757 O O . TYR A 1 96 ? -7.861 7.607 5.162 1.00 63.12 96 TYR A O 1
ATOM 765 N N . LEU A 1 97 ? -8.980 8.470 6.902 1.00 62.84 97 LEU A N 1
ATOM 766 C CA . LEU A 1 97 ? -8.022 9.557 7.139 1.00 62.84 97 LEU A CA 1
ATOM 767 C C . LEU A 1 97 ? -6.671 9.028 7.640 1.00 62.84 97 LEU A C 1
ATOM 769 O O . LEU A 1 97 ? -5.635 9.494 7.177 1.00 62.84 97 LEU A O 1
ATOM 773 N N . TRP A 1 98 ? -6.666 8.027 8.524 1.00 64.06 98 TRP A N 1
ATOM 774 C CA . TRP A 1 98 ? -5.430 7.396 9.002 1.00 64.06 98 TRP A CA 1
ATOM 775 C C . TRP A 1 98 ? -4.727 6.541 7.945 1.00 64.06 98 TRP A C 1
ATOM 777 O O . TRP A 1 98 ? -3.509 6.452 7.981 1.00 64.06 98 TRP A O 1
ATOM 787 N N . MET A 1 99 ? -5.453 5.976 6.976 1.00 66.00 99 MET A N 1
ATOM 788 C CA . MET A 1 99 ? -4.869 5.313 5.800 1.00 66.00 99 MET A CA 1
ATOM 789 C C . MET A 1 99 ? -4.344 6.309 4.758 1.00 66.00 99 MET A C 1
ATOM 791 O O . MET A 1 99 ? -3.385 6.014 4.045 1.00 66.00 99 MET A O 1
ATOM 795 N N . ILE A 1 100 ? -4.923 7.510 4.679 1.00 69.44 100 ILE A N 1
ATOM 796 C CA . ILE A 1 100 ? -4.426 8.560 3.784 1.00 69.44 100 ILE A CA 1
ATOM 797 C C . ILE A 1 100 ? -3.036 9.028 4.220 1.00 69.44 100 ILE A C 1
ATOM 799 O O . ILE A 1 100 ? -2.211 9.248 3.349 1.00 69.44 100 ILE A O 1
ATOM 803 N N . ILE A 1 101 ? -2.730 9.117 5.518 1.00 70.38 101 ILE A N 1
ATOM 804 C CA . ILE A 1 101 ? -1.416 9.570 6.022 1.00 70.38 101 ILE A CA 1
ATOM 805 C C . ILE A 1 101 ? -0.229 8.749 5.462 1.00 70.38 101 ILE A C 1
ATOM 807 O O . ILE A 1 101 ? 0.665 9.361 4.874 1.00 70.38 101 ILE A O 1
ATOM 811 N N . PRO A 1 102 ? -0.187 7.405 5.574 1.00 68.69 102 PRO A N 1
ATOM 812 C CA . PRO A 1 102 ? 0.897 6.601 5.013 1.00 68.69 102 PRO A CA 1
ATOM 813 C C . PRO A 1 102 ? 0.919 6.643 3.484 1.00 68.69 102 PRO A C 1
ATOM 815 O O . PRO A 1 102 ? 1.994 6.738 2.896 1.00 68.69 102 PRO A O 1
ATOM 818 N N . THR A 1 103 ? -0.253 6.684 2.843 1.00 69.25 103 THR A N 1
ATOM 819 C CA . THR A 1 103 ? -0.347 6.829 1.382 1.00 69.25 103 THR A CA 1
ATOM 820 C C . THR A 1 103 ? 0.234 8.173 0.922 1.00 69.25 103 THR A C 1
ATOM 822 O O . THR A 1 103 ? 0.994 8.231 -0.040 1.00 69.25 103 THR A O 1
ATOM 825 N N . LEU A 1 104 ? -0.056 9.260 1.644 1.00 73.06 104 LEU A N 1
ATOM 826 C CA . LEU A 1 104 ? 0.456 10.600 1.362 1.00 73.06 104 LEU A CA 1
ATOM 827 C C . LEU A 1 104 ? 1.967 10.674 1.601 1.00 73.06 104 LEU A C 1
ATOM 829 O O . LEU A 1 104 ? 2.669 11.295 0.811 1.00 73.06 104 LEU A O 1
ATOM 833 N N . TYR A 1 105 ? 2.475 10.028 2.655 1.00 69.12 105 TYR A N 1
ATOM 834 C CA . TYR A 1 105 ? 3.909 9.980 2.955 1.00 69.12 105 TYR A CA 1
ATOM 835 C C . TYR A 1 105 ? 4.688 9.235 1.859 1.00 69.12 105 TYR A C 1
ATOM 837 O O . TYR A 1 105 ? 5.710 9.734 1.378 1.00 69.12 105 TYR A O 1
ATOM 845 N N . GLY A 1 106 ? 4.154 8.102 1.385 1.00 65.50 106 GLY A N 1
ATOM 846 C CA . GLY A 1 106 ? 4.673 7.384 0.219 1.00 65.50 106 GLY A CA 1
ATOM 847 C C .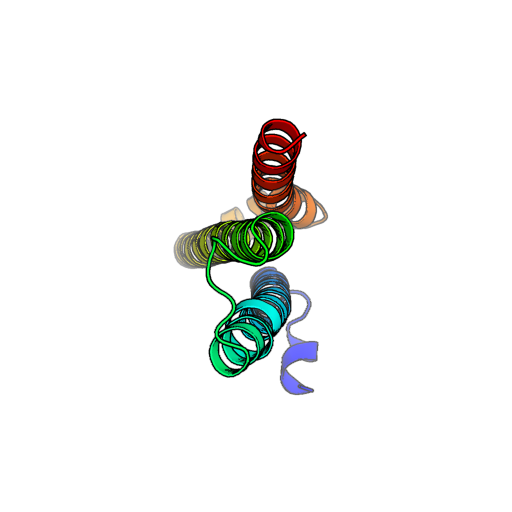 GLY A 1 106 ? 4.630 8.234 -1.056 1.00 65.50 106 GLY A C 1
ATOM 848 O O . GLY A 1 106 ? 5.637 8.360 -1.752 1.00 65.50 106 GLY A O 1
ATOM 849 N N . CYS A 1 107 ? 3.508 8.905 -1.335 1.00 67.69 107 CYS A N 1
ATOM 850 C CA . CYS A 1 107 ? 3.376 9.789 -2.499 1.00 67.69 107 CYS A CA 1
ATOM 851 C C . CYS A 1 107 ? 4.321 11.002 -2.451 1.00 67.69 107 CYS A C 1
ATOM 853 O O . CYS A 1 107 ? 4.893 11.368 -3.477 1.00 67.69 107 CYS A O 1
ATOM 855 N N . ILE A 1 108 ? 4.527 11.615 -1.281 1.00 70.44 108 ILE A N 1
ATOM 856 C CA . ILE A 1 108 ? 5.468 12.731 -1.100 1.00 70.44 108 ILE A CA 1
ATOM 857 C C . ILE A 1 108 ? 6.900 12.261 -1.367 1.00 70.44 108 ILE A C 1
ATOM 859 O O . ILE A 1 108 ? 7.646 12.956 -2.059 1.00 70.44 108 ILE A O 1
ATOM 863 N N . MET A 1 109 ? 7.294 11.087 -0.869 1.00 64.31 109 MET A N 1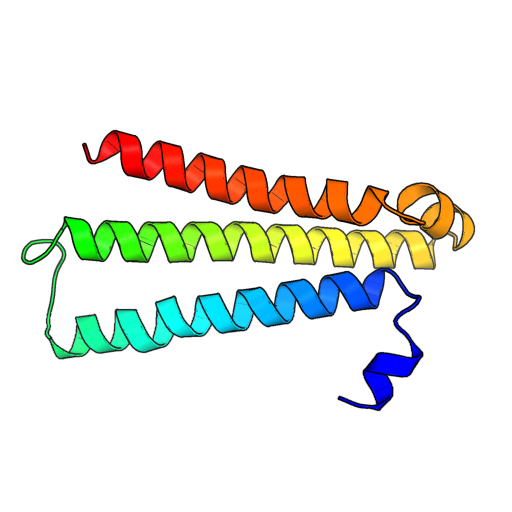
ATOM 864 C CA . MET A 1 109 ? 8.611 10.523 -1.174 1.00 64.31 109 MET A CA 1
ATOM 865 C C . MET A 1 109 ? 8.774 10.210 -2.662 1.00 64.31 109 MET A C 1
ATOM 867 O O . MET A 1 109 ? 9.820 10.528 -3.226 1.00 64.31 109 MET A O 1
ATOM 871 N N . PHE A 1 110 ? 7.742 9.673 -3.317 1.00 66.12 110 PHE A N 1
ATOM 872 C CA . PHE A 1 110 ? 7.753 9.441 -4.761 1.00 66.12 110 PHE A CA 1
ATOM 873 C C . PHE A 1 110 ? 7.960 10.742 -5.549 1.00 66.12 110 PHE A C 1
ATOM 875 O O . PHE A 1 110 ? 8.844 10.810 -6.401 1.00 66.12 110 PHE A O 1
ATOM 882 N N . ILE A 1 111 ? 7.208 11.797 -5.215 1.00 67.00 111 ILE A N 1
ATOM 883 C CA . ILE A 1 111 ? 7.299 13.115 -5.862 1.00 67.00 111 ILE A CA 1
ATOM 884 C C . ILE A 1 111 ? 8.680 13.745 -5.653 1.00 67.00 111 ILE A C 1
ATOM 886 O O . ILE A 1 111 ? 9.295 14.197 -6.617 1.00 67.00 111 ILE A O 1
ATOM 890 N N . ASN A 1 112 ? 9.209 13.726 -4.425 1.00 61.91 112 ASN A N 1
ATOM 891 C CA . ASN A 1 112 ? 10.544 14.261 -4.133 1.00 61.91 112 ASN A CA 1
ATOM 892 C C . ASN A 1 112 ? 11.650 13.486 -4.861 1.00 61.91 112 ASN A C 1
ATOM 894 O O . ASN A 1 112 ? 12.651 14.061 -5.280 1.00 61.91 112 ASN A O 1
ATOM 898 N N . LYS A 1 113 ? 11.485 12.173 -5.031 1.00 62.88 113 LYS A N 1
ATOM 899 C CA . LYS A 1 113 ? 12.464 11.351 -5.743 1.00 62.88 113 LYS A CA 1
ATOM 900 C C . LYS A 1 113 ? 12.377 11.535 -7.266 1.00 62.88 113 LYS A C 1
ATOM 902 O O . LYS A 1 113 ? 13.403 11.451 -7.936 1.00 62.88 113 LYS A O 1
ATOM 907 N N . TRP A 1 114 ? 11.181 11.802 -7.799 1.00 54.31 114 TRP A N 1
ATOM 908 C CA . TRP A 1 114 ? 10.932 12.057 -9.223 1.00 54.31 114 TRP A CA 1
ATOM 909 C C . TRP A 1 114 ? 11.409 13.451 -9.657 1.00 54.31 114 TRP A C 1
ATOM 911 O O . TRP A 1 114 ? 12.014 13.577 -10.716 1.00 54.31 114 TRP A O 1
ATOM 921 N N . ILE A 1 115 ? 11.233 14.476 -8.813 1.00 56.66 115 ILE A N 1
ATOM 922 C CA . ILE A 1 115 ? 11.681 15.850 -9.106 1.00 56.66 115 ILE A CA 1
ATOM 923 C C . ILE A 1 115 ? 13.206 16.018 -9.080 1.00 56.66 115 ILE A C 1
ATOM 925 O O . ILE A 1 115 ? 13.728 16.947 -9.670 1.00 56.66 115 ILE A O 1
ATOM 929 N N . ILE A 1 116 ? 13.922 15.110 -8.412 1.00 55.16 116 ILE A N 1
ATOM 930 C CA . ILE A 1 116 ? 15.392 15.068 -8.381 1.00 55.16 116 ILE A CA 1
ATOM 931 C C . ILE A 1 116 ? 15.991 14.428 -9.646 1.00 55.16 116 ILE A C 1
ATOM 933 O O . ILE A 1 116 ? 17.193 14.536 -9.875 1.00 55.16 116 ILE A O 1
ATOM 937 N N . ILE A 1 117 ? 15.174 13.744 -10.455 1.00 53.97 117 ILE A N 1
ATOM 938 C CA . ILE A 1 117 ? 15.615 13.036 -11.667 1.00 53.97 117 ILE A CA 1
ATOM 939 C C . ILE A 1 117 ? 15.340 13.797 -12.968 1.00 53.97 117 ILE A C 1
ATOM 941 O O . ILE A 1 117 ? 15.808 13.365 -14.026 1.00 53.97 117 ILE A O 1
ATOM 945 N N . PHE A 1 118 ? 14.582 14.890 -12.884 1.00 45.62 118 PHE A N 1
ATOM 946 C CA . PHE A 1 118 ? 14.287 15.815 -13.975 1.00 45.62 118 PHE A CA 1
ATOM 947 C C . PHE A 1 118 ? 15.145 17.073 -13.825 1.00 45.62 118 PHE A C 1
ATOM 949 O O . PHE A 1 118 ? 15.624 17.568 -14.868 1.00 45.62 118 PHE A O 1
#

Organism: Globodera pallida (NCBI:txid36090)

Sequence (118 aa):
MVAMRKHMDNTCYKFMFYIAVADMLALFVSGVLTGYLALVGAVYCTAPKLIYFVGSWVVCLWITESTAEMLLAFNRCVEVSSSYWADVLFHGKRIYLWMIIPTLYGCIMFINKWIIIF